Protein AF-A0A920B1S5-F1 (afdb_monomer_lite)

Sequence (42 aa):
MDATQKLVEKLVERRVQNTGESQAVATANVLAAFEKLKKIET

Foldseek 3Di:
DDPVVVVLVVQLVVCCVVPVDDSVVSSVVSVVVVVVVVVVVD

Secondary structure (DSSP, 8-state):
--HHHHHHHHHHHHHHHHH---HHHHHHHHHHHHHHHHHH--

pLDDT: mean 89.5, std 10.86, range [47.47, 97.5]

Radius of gyration: 10.91 Å; chains: 1; bounding box: 27×18×22 Å

Structure (mmCIF, N/CA/C/O backbone):
data_AF-A0A920B1S5-F1
#
_entry.id   AF-A0A920B1S5-F1
#
loop_
_atom_site.group_PDB
_atom_site.id
_atom_site.type_symbol
_atom_site.label_atom_id
_atom_site.label_alt_id
_atom_site.label_comp_id
_atom_site.label_asym_id
_atom_site.label_entity_id
_atom_site.label_seq_id
_atom_site.pdbx_PDB_ins_code
_atom_site.Cartn_x
_atom_site.Cartn_y
_atom_site.Cartn_z
_atom_site.occupancy
_atom_site.B_iso_or_equiv
_atom_site.auth_seq_id
_atom_site.auth_comp_id
_atom_site.auth_asym_id
_atom_site.auth_atom_id
_atom_site.pdbx_PDB_model_num
ATOM 1 N N . MET A 1 1 ? 14.653 8.422 6.958 1.00 59.62 1 MET A N 1
ATOM 2 C CA . MET A 1 1 ? 13.418 7.672 6.651 1.00 59.62 1 MET A CA 1
ATOM 3 C C . MET A 1 1 ? 13.473 7.297 5.184 1.00 59.62 1 MET A C 1
ATOM 5 O O . MET A 1 1 ? 13.763 8.184 4.384 1.00 59.62 1 MET A O 1
ATOM 9 N N . ASP A 1 2 ? 13.294 6.019 4.862 1.00 83.69 2 ASP A N 1
ATOM 10 C CA . ASP A 1 2 ? 13.438 5.494 3.502 1.00 83.69 2 ASP A CA 1
ATOM 11 C C . ASP A 1 2 ? 12.396 6.116 2.552 1.00 83.69 2 ASP A C 1
ATOM 13 O O . ASP A 1 2 ? 11.241 6.333 2.934 1.00 83.69 2 ASP A O 1
ATOM 17 N N . ALA A 1 3 ? 12.797 6.451 1.322 1.00 85.88 3 ALA A N 1
ATOM 18 C CA . ALA A 1 3 ? 11.910 7.101 0.352 1.00 85.88 3 ALA A CA 1
ATOM 19 C C . ALA A 1 3 ? 10.702 6.216 -0.009 1.00 85.88 3 ALA A C 1
ATOM 21 O O . ALA A 1 3 ? 9.600 6.728 -0.219 1.00 85.88 3 ALA A O 1
ATOM 22 N N . THR A 1 4 ? 10.888 4.893 0.002 1.00 86.81 4 THR A N 1
ATOM 23 C CA . THR A 1 4 ? 9.831 3.909 -0.252 1.00 86.81 4 THR A CA 1
ATOM 24 C C . THR A 1 4 ? 8.819 3.887 0.886 1.00 86.81 4 THR A C 1
ATOM 26 O O . THR A 1 4 ? 7.617 3.865 0.632 1.00 86.81 4 THR A O 1
ATOM 29 N N . GLN A 1 5 ? 9.274 3.964 2.142 1.00 88.50 5 GLN A N 1
ATOM 30 C CA . GLN A 1 5 ? 8.376 4.009 3.304 1.00 88.50 5 GLN A CA 1
ATOM 31 C C . GLN A 1 5 ? 7.450 5.229 3.258 1.00 88.50 5 GLN A C 1
ATOM 33 O O . GLN A 1 5 ? 6.238 5.075 3.380 1.00 88.50 5 GLN A O 1
ATOM 38 N N . LYS A 1 6 ? 7.990 6.421 2.968 1.00 93.50 6 LYS A N 1
ATOM 39 C CA . LYS A 1 6 ? 7.176 7.642 2.819 1.00 93.50 6 LYS A CA 1
ATOM 40 C C . LYS A 1 6 ? 6.151 7.543 1.686 1.00 93.50 6 LYS A C 1
ATOM 42 O O . LYS A 1 6 ? 5.074 8.135 1.768 1.00 93.50 6 LYS A O 1
ATOM 47 N N . LEU A 1 7 ? 6.490 6.844 0.601 1.00 92.88 7 LEU A N 1
ATOM 48 C CA . LEU A 1 7 ? 5.566 6.615 -0.507 1.00 92.88 7 LEU A CA 1
ATOM 49 C C . LEU A 1 7 ? 4.434 5.666 -0.097 1.00 92.88 7 LEU A C 1
ATOM 51 O O . LEU A 1 7 ? 3.271 5.965 -0.367 1.00 92.88 7 LEU A O 1
ATOM 55 N N . VAL A 1 8 ? 4.762 4.560 0.576 1.00 92.62 8 VAL A N 1
ATOM 56 C CA . VAL A 1 8 ? 3.776 3.593 1.078 1.00 92.62 8 VAL A CA 1
ATOM 57 C C . VAL A 1 8 ? 2.811 4.265 2.053 1.00 92.62 8 VAL A C 1
ATOM 59 O O . VAL A 1 8 ? 1.605 4.138 1.872 1.00 92.62 8 VAL A O 1
ATOM 62 N N . GLU A 1 9 ? 3.308 5.053 3.009 1.00 94.38 9 GLU A N 1
ATOM 63 C CA . GLU A 1 9 ? 2.474 5.798 3.966 1.00 94.38 9 GLU A CA 1
ATOM 64 C C . GLU A 1 9 ? 1.451 6.699 3.257 1.00 94.38 9 GLU A C 1
ATOM 66 O O . GLU A 1 9 ? 0.248 6.577 3.489 1.00 94.38 9 GLU A O 1
ATOM 71 N N . LYS A 1 10 ? 1.894 7.516 2.291 1.00 96.25 10 LYS A N 1
ATOM 72 C CA . LYS A 1 10 ? 0.998 8.387 1.506 1.00 96.25 10 LYS A CA 1
ATOM 73 C C . LYS A 1 10 ? -0.048 7.624 0.692 1.00 96.25 10 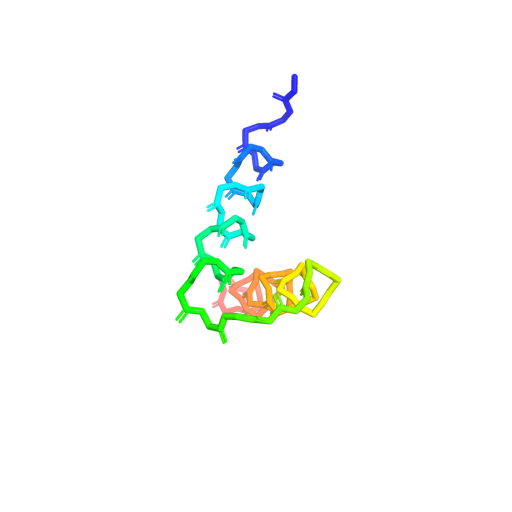LYS A C 1
ATOM 75 O O . LYS A 1 10 ? -1.122 8.163 0.417 1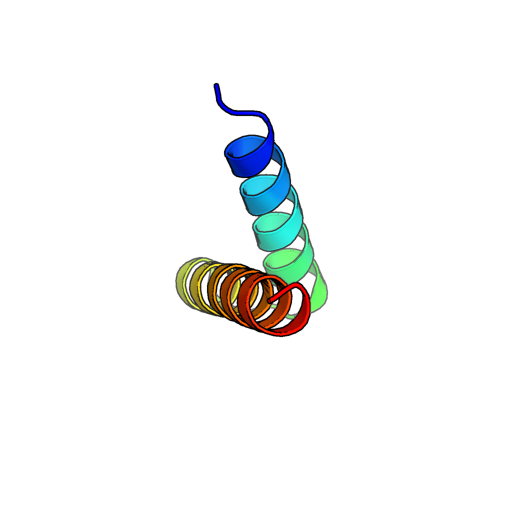.00 96.25 10 LYS A O 1
ATOM 80 N N . LEU A 1 11 ? 0.280 6.423 0.217 1.00 95.81 11 LEU A N 1
ATOM 81 C CA . LEU A 1 11 ? -0.653 5.582 -0.536 1.00 95.81 11 LEU A CA 1
ATOM 82 C C . LEU A 1 11 ? -1.684 4.931 0.388 1.00 95.81 11 LEU A C 1
ATOM 84 O O . LEU A 1 11 ? -2.858 4.862 0.024 1.00 95.81 11 LEU A O 1
ATOM 88 N N . VAL A 1 12 ? -1.265 4.509 1.582 1.00 96.31 12 VAL A N 1
ATOM 89 C CA . VAL A 1 12 ? -2.159 3.974 2.614 1.00 96.31 12 VAL A CA 1
ATOM 90 C C . VAL A 1 12 ? -3.148 5.043 3.062 1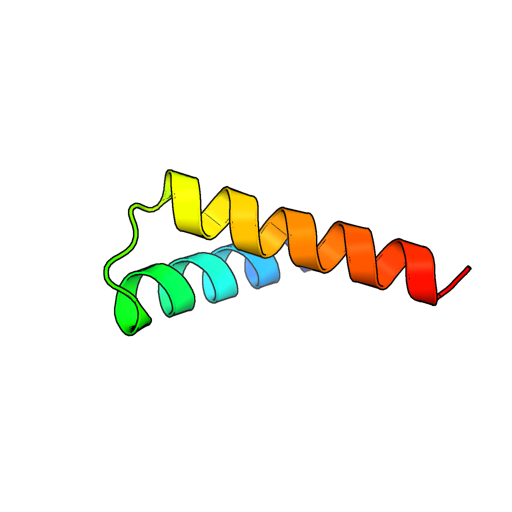.00 96.31 12 VAL A C 1
ATOM 92 O O . VAL A 1 12 ? -4.349 4.793 3.023 1.00 96.31 12 VAL A O 1
ATOM 95 N N . GLU A 1 13 ? -2.675 6.247 3.391 1.00 96.62 13 GLU A N 1
ATOM 96 C CA . GLU A 1 13 ? -3.535 7.372 3.782 1.00 96.62 13 GLU A CA 1
ATOM 97 C C . GLU A 1 13 ? -4.588 7.685 2.713 1.00 96.62 13 GLU A C 1
ATOM 99 O O . GLU A 1 13 ? -5.781 7.755 3.011 1.00 96.62 13 GLU A O 1
ATOM 104 N N . ARG A 1 14 ? -4.168 7.795 1.445 1.00 96.94 14 ARG A N 1
ATOM 105 C CA . ARG A 1 14 ? -5.093 8.027 0.327 1.00 96.94 14 ARG A CA 1
ATOM 106 C C . ARG A 1 14 ? -6.118 6.912 0.180 1.00 96.94 14 ARG A C 1
ATOM 108 O O . ARG A 1 14 ? -7.279 7.185 -0.110 1.00 96.94 14 ARG A O 1
ATOM 115 N N . ARG A 1 15 ? -5.708 5.656 0.353 1.00 95.50 15 ARG A N 1
ATOM 116 C CA . ARG A 1 15 ? -6.618 4.516 0.230 1.00 95.50 15 ARG A CA 1
ATOM 117 C C . ARG A 1 15 ? -7.649 4.510 1.352 1.00 95.50 15 ARG A C 1
ATOM 119 O O . ARG A 1 15 ? -8.828 4.363 1.045 1.00 95.50 15 ARG A O 1
ATOM 126 N N . VAL A 1 16 ? -7.240 4.749 2.599 1.00 97.50 16 VAL A N 1
ATOM 127 C CA . VAL A 1 16 ? -8.160 4.898 3.742 1.00 97.50 16 VAL A CA 1
ATOM 128 C C . VAL A 1 16 ? -9.180 6.003 3.462 1.00 97.50 16 VAL A C 1
ATOM 130 O O . VAL A 1 16 ? -10.379 5.766 3.569 1.00 97.50 16 VAL A O 1
ATOM 133 N N . GLN A 1 17 ? -8.726 7.179 3.017 1.00 97.12 17 GLN A N 1
ATOM 134 C CA . GLN A 1 17 ? -9.609 8.312 2.710 1.00 97.12 17 GLN A CA 1
ATOM 135 C C . GLN A 1 17 ? -10.590 8.021 1.566 1.00 97.12 17 GLN A C 1
ATOM 137 O O . GLN A 1 17 ? -11.758 8.384 1.655 1.00 97.12 17 GLN A O 1
ATOM 142 N N . ASN A 1 18 ? -10.135 7.357 0.501 1.00 96.38 18 ASN A N 1
ATOM 143 C CA . ASN A 1 18 ? -10.951 7.136 -0.696 1.00 96.38 18 ASN A CA 1
ATOM 144 C C . ASN A 1 18 ? -11.921 5.956 -0.574 1.00 96.38 18 ASN A C 1
ATOM 146 O O . ASN A 1 18 ? -12.936 5.930 -1.263 1.00 96.38 18 ASN A O 1
ATOM 150 N N . THR A 1 19 ? -11.586 4.950 0.235 1.00 93.69 19 THR A N 1
ATOM 151 C CA . THR A 1 19 ? -12.348 3.690 0.309 1.00 93.69 19 THR A CA 1
ATOM 152 C C . THR A 1 19 ? -13.076 3.502 1.636 1.00 93.69 19 THR A C 1
ATOM 154 O O . THR A 1 19 ? -13.966 2.661 1.719 1.00 93.69 19 THR A O 1
ATOM 157 N N . GLY A 1 20 ? -12.700 4.250 2.679 1.00 93.50 20 GLY A N 1
ATOM 158 C CA . GLY A 1 20 ? -13.176 4.020 4.044 1.00 93.50 20 GLY A CA 1
ATOM 159 C C . GLY A 1 20 ? -12.648 2.723 4.671 1.00 93.50 20 GLY A C 1
ATOM 160 O O . GLY A 1 20 ? -13.110 2.335 5.742 1.00 93.50 20 GLY A O 1
ATOM 161 N N . GLU A 1 21 ? -11.700 2.034 4.021 1.00 92.88 21 GLU A N 1
ATOM 162 C CA . GLU A 1 21 ? -11.054 0.841 4.568 1.00 92.88 21 GLU A CA 1
ATOM 163 C C . GLU A 1 21 ? -10.299 1.163 5.865 1.00 92.88 21 GLU A C 1
ATOM 165 O O . GLU A 1 21 ? -9.756 2.255 6.049 1.00 92.88 21 GLU A O 1
ATOM 170 N N . SER A 1 22 ? -10.193 0.171 6.753 1.00 95.44 22 SER A N 1
ATOM 171 C CA . SER A 1 22 ? -9.317 0.292 7.916 1.00 95.44 22 SER A CA 1
ATOM 172 C C . SER A 1 22 ? -7.856 0.408 7.475 1.00 95.44 22 SER A C 1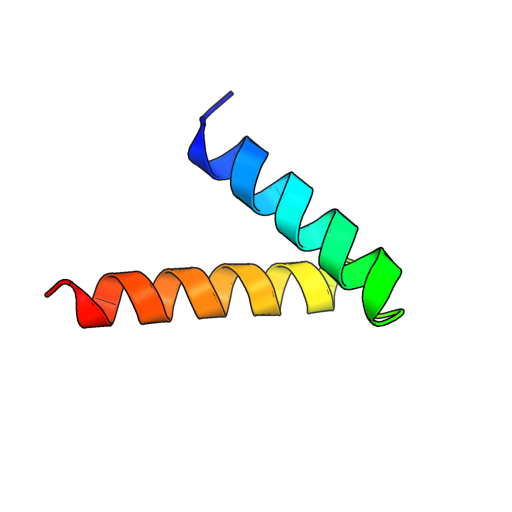
ATOM 174 O O . SER A 1 22 ? -7.436 -0.159 6.462 1.00 95.44 22 SER A O 1
ATOM 176 N N . GLN A 1 23 ? -7.046 1.105 8.271 1.00 93.94 23 GLN A N 1
ATOM 177 C CA . GLN A 1 23 ? -5.631 1.326 7.964 1.00 93.94 23 GLN A CA 1
ATOM 178 C C . GLN A 1 23 ? -4.856 0.016 7.743 1.00 93.94 23 GLN A C 1
ATOM 180 O O . GLN A 1 23 ? -3.984 -0.045 6.876 1.00 93.94 23 GLN A O 1
ATOM 185 N N . ALA A 1 24 ? -5.205 -1.051 8.471 1.00 94.44 24 ALA A N 1
ATOM 186 C CA . ALA A 1 24 ? -4.603 -2.373 8.304 1.00 94.44 24 ALA A CA 1
ATOM 187 C C . ALA A 1 24 ? -4.900 -2.979 6.921 1.00 94.44 24 ALA A C 1
ATOM 189 O O . ALA A 1 24 ? -3.987 -3.454 6.245 1.00 94.44 24 ALA A O 1
ATOM 190 N N . VAL A 1 25 ? -6.158 -2.909 6.473 1.00 94.81 25 VAL A N 1
ATOM 191 C CA . VAL A 1 25 ? -6.577 -3.403 5.151 1.00 94.81 25 VAL A CA 1
ATOM 192 C C . VAL A 1 25 ? -5.930 -2.574 4.043 1.00 94.81 25 VAL A C 1
ATOM 194 O O . VAL A 1 25 ? -5.359 -3.129 3.103 1.00 94.81 25 VAL A O 1
ATOM 197 N N . ALA A 1 26 ? -5.925 -1.248 4.189 1.00 95.94 26 ALA A N 1
ATOM 198 C CA . ALA A 1 26 ? -5.282 -0.355 3.235 1.00 95.94 26 ALA A CA 1
ATOM 199 C C . ALA A 1 26 ? -3.774 -0.636 3.103 1.00 95.94 26 ALA A C 1
ATOM 201 O O . ALA A 1 26 ? -3.251 -0.692 1.989 1.00 95.94 26 ALA A O 1
ATOM 202 N N . THR A 1 27 ? -3.090 -0.882 4.225 1.00 95.12 27 THR A N 1
ATOM 203 C CA . THR A 1 27 ? -1.661 -1.235 4.257 1.00 95.12 27 THR A CA 1
ATOM 204 C C . THR A 1 27 ? -1.388 -2.551 3.541 1.00 95.12 27 THR A C 1
ATOM 206 O O . THR A 1 27 ? -0.518 -2.601 2.671 1.00 95.12 27 THR A O 1
ATOM 209 N N . ALA A 1 28 ? -2.160 -3.598 3.843 1.00 95.81 28 ALA A N 1
ATOM 210 C CA . ALA A 1 28 ? -2.015 -4.898 3.194 1.00 95.81 28 ALA A CA 1
ATOM 211 C C . ALA A 1 28 ? -2.199 -4.795 1.670 1.00 95.81 28 ALA A C 1
ATOM 213 O O . ALA A 1 28 ? -1.400 -5.334 0.905 1.00 95.81 28 ALA A O 1
ATOM 214 N N . ASN A 1 29 ? -3.201 -4.033 1.226 1.00 95.06 29 ASN A N 1
ATOM 215 C CA . ASN A 1 29 ? -3.484 -3.834 -0.192 1.00 95.06 29 ASN A CA 1
ATOM 216 C C . ASN A 1 29 ? -2.371 -3.064 -0.920 1.00 95.06 29 ASN A C 1
ATOM 218 O O . ASN A 1 29 ? -2.000 -3.434 -2.036 1.00 95.06 29 ASN A O 1
ATOM 222 N N . VAL A 1 30 ? -1.820 -2.013 -0.302 1.00 94.38 30 VAL A N 1
ATOM 223 C CA . VAL A 1 30 ? -0.697 -1.255 -0.878 1.00 94.38 30 VAL A CA 1
ATOM 224 C C . VAL A 1 30 ? 0.547 -2.138 -0.986 1.00 94.38 30 VAL A C 1
ATOM 226 O O . VAL A 1 30 ? 1.151 -2.199 -2.055 1.00 94.38 30 VAL A O 1
ATOM 229 N N . LEU A 1 31 ? 0.905 -2.876 0.067 1.00 94.00 31 LEU A N 1
ATOM 230 C CA . LEU A 1 31 ? 2.076 -3.759 0.048 1.00 94.00 31 LEU A CA 1
ATOM 231 C C . LEU A 1 31 ? 1.933 -4.889 -0.980 1.00 94.00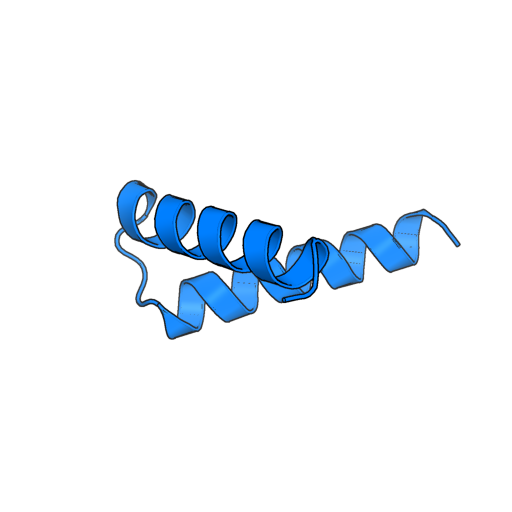 31 LEU A C 1
ATOM 233 O O . LEU A 1 31 ? 2.855 -5.125 -1.759 1.00 94.00 31 LEU A O 1
ATOM 237 N N . ALA A 1 32 ? 0.760 -5.523 -1.058 1.00 94.31 32 ALA A N 1
ATOM 238 C CA . ALA A 1 32 ? 0.488 -6.565 -2.046 1.00 94.31 32 ALA A CA 1
ATOM 239 C C . ALA A 1 32 ? 0.621 -6.052 -3.493 1.00 94.31 32 ALA A C 1
ATOM 241 O O . ALA A 1 32 ? 1.082 -6.780 -4.374 1.00 94.31 32 ALA A O 1
ATOM 242 N N . ALA A 1 33 ? 0.244 -4.796 -3.760 1.00 91.50 33 ALA A N 1
ATOM 243 C CA . ALA A 1 33 ? 0.439 -4.178 -5.070 1.00 91.50 33 ALA A CA 1
ATOM 244 C C . ALA A 1 33 ? 1.929 -3.965 -5.393 1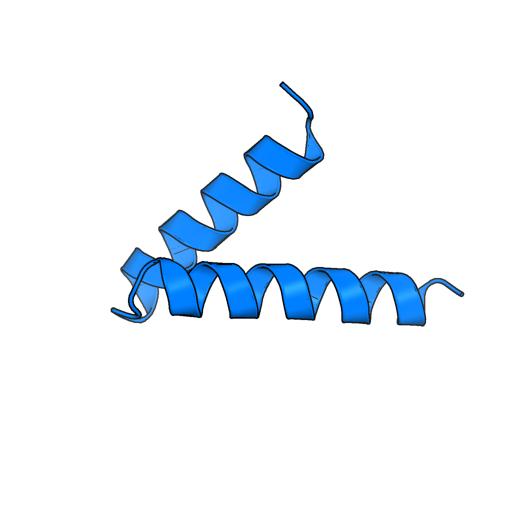.00 91.50 33 ALA A C 1
ATOM 246 O O . ALA A 1 33 ? 2.358 -4.265 -6.507 1.00 91.50 33 ALA A O 1
ATOM 247 N N . PHE A 1 34 ? 2.730 -3.521 -4.420 1.00 89.94 34 PHE A N 1
ATOM 248 C CA . PHE A 1 34 ? 4.182 -3.384 -4.583 1.00 89.94 34 PHE A CA 1
ATOM 249 C C . PHE A 1 34 ? 4.870 -4.725 -4.857 1.00 89.94 34 PHE A C 1
ATOM 251 O O . PHE A 1 34 ? 5.746 -4.800 -5.716 1.00 89.94 34 PHE A O 1
ATOM 258 N N . GLU A 1 35 ? 4.472 -5.797 -4.170 1.00 89.69 35 GLU A N 1
ATOM 259 C CA . GLU A 1 35 ? 5.018 -7.133 -4.433 1.00 89.69 35 GLU A CA 1
ATOM 260 C C . GLU A 1 35 ? 4.691 -7.631 -5.841 1.00 89.69 35 GLU A C 1
ATOM 262 O O . GLU A 1 35 ? 5.544 -8.229 -6.498 1.00 89.69 35 GLU A O 1
ATOM 267 N N . LYS A 1 36 ? 3.472 -7.370 -6.328 1.00 90.12 36 LYS A N 1
ATOM 268 C CA . LYS A 1 36 ? 3.093 -7.699 -7.708 1.00 90.12 36 LYS A CA 1
ATOM 269 C C . LYS A 1 36 ? 3.925 -6.922 -8.723 1.00 90.12 36 LYS A C 1
ATOM 271 O O . LYS A 1 36 ? 4.373 -7.524 -9.688 1.00 90.12 36 LYS A O 1
ATOM 276 N N . LEU A 1 37 ? 4.164 -5.629 -8.490 1.00 86.62 37 LEU A N 1
ATOM 277 C CA . LEU A 1 37 ? 5.005 -4.805 -9.366 1.00 86.62 37 LEU A CA 1
ATOM 278 C C . LEU A 1 37 ? 6.436 -5.344 -9.449 1.00 86.62 37 LEU A C 1
ATOM 280 O O . LEU A 1 37 ? 6.948 -5.524 -10.548 1.00 86.62 37 LEU A O 1
ATOM 284 N N . LYS A 1 38 ? 7.038 -5.713 -8.311 1.00 83.06 38 LYS A N 1
ATOM 285 C CA . LYS A 1 38 ? 8.382 -6.316 -8.292 1.00 83.06 38 LYS A CA 1
ATOM 286 C C . LYS A 1 38 ? 8.476 -7.592 -9.131 1.00 83.06 38 LYS A C 1
ATOM 288 O O . LYS A 1 38 ? 9.485 -7.804 -9.785 1.00 83.06 38 LYS A O 1
ATOM 293 N N . LYS A 1 39 ? 7.429 -8.424 -9.130 1.00 76.69 39 LYS A N 1
ATOM 294 C CA . LYS A 1 39 ? 7.374 -9.668 -9.921 1.00 76.69 39 LYS A CA 1
ATOM 295 C C . LYS A 1 39 ? 7.181 -9.443 -11.424 1.00 76.69 39 LYS A C 1
ATOM 297 O O . LYS A 1 39 ? 7.361 -10.387 -12.177 1.00 76.69 39 LYS A O 1
ATOM 302 N N . ILE A 1 40 ? 6.761 -8.249 -11.848 1.00 75.75 40 ILE A N 1
ATOM 303 C CA . ILE A 1 40 ? 6.568 -7.902 -13.267 1.00 75.75 40 ILE A CA 1
ATOM 304 C C . ILE A 1 40 ? 7.864 -7.348 -13.879 1.00 75.75 40 ILE A C 1
ATOM 306 O O . ILE A 1 40 ? 8.077 -7.486 -15.077 1.00 75.75 40 ILE A O 1
ATOM 310 N N . GLU A 1 41 ? 8.740 -6.747 -13.069 1.00 58.50 41 GLU A N 1
ATOM 311 C CA . GLU A 1 41 ? 10.060 -6.257 -13.500 1.00 58.50 41 GLU A CA 1
ATOM 312 C C . GLU A 1 41 ? 11.156 -7.345 -13.536 1.00 58.50 41 GLU A C 1
ATOM 314 O O . GLU A 1 41 ? 12.311 -7.022 -13.809 1.00 58.50 41 GLU A O 1
ATOM 319 N N . THR A 1 42 ? 10.826 -8.618 -13.267 1.00 47.47 42 THR A N 1
ATOM 320 C CA . THR A 1 42 ? 11.767 -9.762 -13.322 1.00 47.47 42 THR A CA 1
ATOM 321 C C . THR A 1 42 ? 11.398 -10.725 -14.438 1.00 47.47 42 THR A C 1
ATOM 323 O O . THR A 1 42 ? 12.333 -11.245 -15.085 1.00 47.47 42 THR A O 1
#